Protein AF-C0XRC8-F1 (afdb_monomer)

Mean predicted aligned error: 7.99 Å

Organism: Corynebacterium lipophiloflavum (strain ATCC 700352 / DSM 44291 / CCUG 37336 / JCM 10383 / DMMZ 1944) (NCBI:txid525263)

Structure (mmCIF, N/CA/C/O backbone):
data_AF-C0XRC8-F1
#
_entry.id   AF-C0XRC8-F1
#
loop_
_atom_site.group_PDB
_atom_site.id
_atom_site.type_symbol
_atom_site.label_atom_id
_atom_site.label_alt_id
_atom_site.label_comp_id
_atom_site.label_asym_id
_atom_site.label_entity_id
_atom_site.label_seq_id
_atom_site.pdbx_PDB_ins_code
_atom_site.Cartn_x
_atom_site.Cartn_y
_atom_site.Cartn_z
_atom_site.occupancy
_atom_site.B_iso_or_equiv
_atom_site.auth_seq_id
_atom_site.auth_comp_id
_atom_site.auth_asym_id
_atom_site.auth_atom_id
_atom_site.pdbx_PDB_model_num
ATOM 1 N N . MET A 1 1 ? 11.671 -4.751 -10.809 1.00 67.88 1 MET A N 1
ATOM 2 C CA . MET A 1 1 ? 11.940 -4.815 -9.354 1.00 67.88 1 MET A CA 1
ATOM 3 C C . MET A 1 1 ? 11.799 -6.253 -8.883 1.00 67.88 1 MET A C 1
ATOM 5 O O . MET A 1 1 ? 11.018 -6.973 -9.499 1.00 67.88 1 MET A O 1
ATOM 9 N N . PRO A 1 2 ? 12.528 -6.673 -7.838 1.00 79.19 2 PRO A N 1
ATOM 10 C CA . PRO A 1 2 ? 12.339 -7.984 -7.226 1.00 79.19 2 PRO A CA 1
ATOM 11 C C . PRO A 1 2 ? 10.925 -8.133 -6.657 1.00 79.19 2 PRO A C 1
ATOM 13 O O . PRO A 1 2 ? 10.388 -7.187 -6.081 1.00 79.19 2 PRO A O 1
ATOM 16 N N . LEU A 1 3 ? 10.362 -9.336 -6.770 1.00 81.31 3 LEU A N 1
ATOM 17 C CA . LEU A 1 3 ? 8.987 -9.644 -6.369 1.00 81.31 3 LEU A CA 1
ATOM 18 C C . LEU A 1 3 ? 8.707 -9.302 -4.893 1.00 81.31 3 LEU A C 1
ATOM 20 O O . LEU A 1 3 ? 7.677 -8.721 -4.558 1.00 81.31 3 LEU A O 1
ATOM 24 N N . TRP A 1 4 ? 9.669 -9.602 -4.016 1.00 82.62 4 TRP A N 1
ATOM 25 C CA . TRP A 1 4 ? 9.573 -9.347 -2.578 1.00 82.62 4 TRP A CA 1
ATOM 26 C C . TRP A 1 4 ? 9.455 -7.854 -2.238 1.00 82.62 4 TRP A C 1
ATOM 28 O O . TRP A 1 4 ? 8.785 -7.506 -1.270 1.00 82.62 4 TRP A O 1
ATOM 38 N N . VAL A 1 5 ? 10.043 -6.962 -3.050 1.00 84.12 5 VAL A N 1
ATOM 39 C CA . VAL A 1 5 ? 9.932 -5.508 -2.841 1.00 84.12 5 VAL A CA 1
ATOM 40 C C . VAL A 1 5 ? 8.504 -5.048 -3.124 1.00 84.12 5 VAL A C 1
ATOM 42 O O . VAL A 1 5 ? 7.954 -4.257 -2.363 1.00 84.12 5 VAL A O 1
ATOM 45 N N . GLY A 1 6 ? 7.872 -5.576 -4.177 1.00 84.44 6 GLY A N 1
ATOM 46 C CA . GLY A 1 6 ? 6.471 -5.278 -4.483 1.00 84.44 6 GLY A CA 1
ATOM 47 C C . GLY A 1 6 ? 5.515 -5.759 -3.391 1.00 84.44 6 GLY A C 1
ATOM 48 O O . GLY A 1 6 ? 4.603 -5.026 -3.006 1.00 84.44 6 GLY A O 1
ATOM 49 N N . PHE A 1 7 ? 5.765 -6.940 -2.819 1.00 88.38 7 PHE A N 1
ATOM 50 C CA . PHE A 1 7 ? 5.002 -7.422 -1.664 1.00 88.38 7 PHE A CA 1
ATOM 51 C C . PHE A 1 7 ? 5.200 -6.548 -0.423 1.00 88.38 7 PHE A C 1
ATOM 53 O O . PHE A 1 7 ? 4.217 -6.208 0.231 1.00 88.38 7 PHE A O 1
ATOM 60 N N . ALA A 1 8 ? 6.432 -6.127 -0.124 1.00 90.38 8 ALA A N 1
ATOM 61 C CA . ALA A 1 8 ? 6.703 -5.234 1.001 1.00 90.38 8 ALA A CA 1
ATOM 62 C C . ALA A 1 8 ? 5.963 -3.892 0.855 1.00 90.38 8 ALA A C 1
ATOM 64 O O . ALA A 1 8 ? 5.324 -3.430 1.798 1.00 90.38 8 ALA A O 1
ATOM 65 N N . VAL A 1 9 ? 5.972 -3.301 -0.343 1.00 89.50 9 VAL A N 1
ATOM 66 C CA . VAL A 1 9 ? 5.222 -2.068 -0.630 1.00 89.50 9 VAL A CA 1
ATOM 67 C C . VAL A 1 9 ? 3.711 -2.290 -0.502 1.00 89.50 9 VAL A C 1
ATOM 69 O O . VAL A 1 9 ? 3.021 -1.454 0.076 1.00 89.50 9 VAL A O 1
ATOM 72 N N . SER A 1 10 ? 3.197 -3.430 -0.970 1.00 90.12 10 SER A N 1
ATOM 73 C CA . SER A 1 10 ? 1.772 -3.779 -0.854 1.00 90.12 10 SER A CA 1
ATOM 74 C C . SER A 1 10 ? 1.326 -3.898 0.607 1.00 90.12 10 SER A C 1
ATOM 76 O O . SER A 1 10 ? 0.258 -3.408 0.970 1.00 90.12 10 SER A O 1
ATOM 78 N N . LEU A 1 11 ? 2.165 -4.490 1.463 1.00 92.94 11 LEU A N 1
ATOM 79 C CA . LEU A 1 11 ? 1.918 -4.576 2.904 1.00 92.94 11 LEU A CA 1
ATOM 80 C C . LEU A 1 11 ? 1.916 -3.196 3.569 1.00 92.94 11 LEU A C 1
ATOM 82 O O . LEU A 1 11 ? 1.034 -2.921 4.378 1.00 92.94 11 LEU A O 1
ATOM 86 N N . LEU A 1 12 ? 2.862 -2.320 3.216 1.00 92.62 12 LEU A N 1
ATOM 87 C CA . LEU A 1 12 ? 2.933 -0.963 3.768 1.00 92.62 12 LEU A CA 1
ATOM 88 C C . LEU A 1 12 ? 1.726 -0.110 3.360 1.00 92.62 12 LEU A C 1
ATOM 90 O O . LEU A 1 12 ? 1.172 0.597 4.200 1.00 92.62 12 LEU A O 1
ATOM 94 N N . LEU A 1 13 ? 1.278 -0.220 2.107 1.00 90.25 13 LEU A N 1
ATOM 95 C CA . LEU A 1 13 ? 0.063 0.443 1.624 1.00 90.25 13 LEU A CA 1
ATOM 96 C C . LEU A 1 13 ? -1.198 -0.096 2.313 1.00 90.25 13 LEU A C 1
ATOM 98 O O . LEU A 1 13 ? -2.080 0.673 2.685 1.00 90.25 13 LEU A O 1
ATOM 102 N N . GLY A 1 14 ? -1.287 -1.410 2.534 1.00 90.88 14 GLY A N 1
ATOM 103 C CA . GLY A 1 14 ? -2.393 -1.981 3.300 1.00 90.88 14 GLY A CA 1
ATOM 104 C C . GLY A 1 14 ? -2.391 -1.516 4.756 1.00 90.88 14 GLY A C 1
ATOM 105 O O . GLY A 1 14 ? -3.415 -1.067 5.267 1.00 90.88 14 GLY A O 1
ATOM 106 N N . ALA A 1 15 ? -1.231 -1.535 5.413 1.00 93.00 15 ALA A N 1
ATOM 107 C CA . ALA A 1 15 ? -1.083 -1.028 6.773 1.00 93.00 15 ALA A CA 1
ATOM 108 C C . ALA A 1 15 ? -1.468 0.458 6.876 1.00 93.00 15 ALA A C 1
ATOM 110 O O . ALA A 1 15 ? -2.123 0.853 7.842 1.00 93.00 15 ALA A O 1
ATOM 111 N N . SER A 1 16 ? -1.122 1.274 5.874 1.00 93.06 16 SER A N 1
ATOM 112 C CA . SER A 1 16 ? -1.466 2.696 5.868 1.00 93.06 16 SER A CA 1
ATOM 113 C C . SER A 1 16 ? -2.977 2.913 5.785 1.00 93.06 16 SER A C 1
ATOM 115 O O . SER A 1 16 ? -3.516 3.697 6.565 1.00 93.06 16 SER A O 1
ATOM 117 N N . ILE A 1 17 ? -3.680 2.165 4.929 1.00 90.38 17 ILE A N 1
ATOM 118 C CA . ILE A 1 17 ? -5.144 2.237 4.808 1.00 90.38 17 ILE A CA 1
ATOM 119 C C . ILE A 1 17 ? -5.829 1.750 6.088 1.00 90.38 17 ILE A C 1
ATOM 121 O O . ILE A 1 17 ? -6.754 2.405 6.570 1.00 90.38 17 ILE A O 1
ATOM 125 N N . GLY A 1 18 ? -5.354 0.652 6.684 1.00 90.12 18 GLY A N 1
ATOM 126 C CA . GLY A 1 18 ? -5.880 0.168 7.963 1.00 90.12 18 GLY A CA 1
ATOM 127 C C . GLY A 1 18 ? -5.752 1.216 9.073 1.00 90.12 18 GLY A C 1
ATOM 128 O O . GLY A 1 18 ? -6.715 1.484 9.789 1.00 9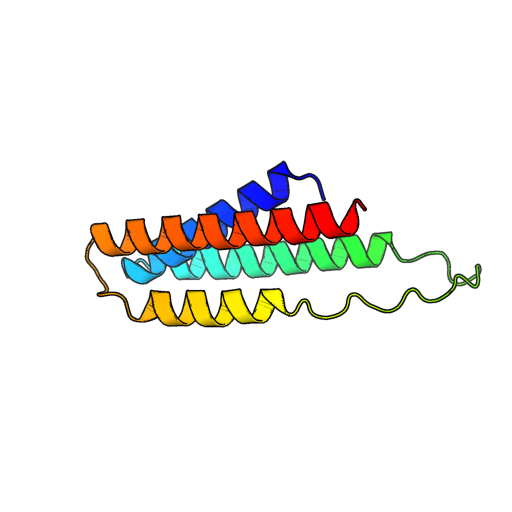0.12 18 GLY A O 1
ATOM 129 N N . LEU A 1 19 ? -4.599 1.886 9.162 1.00 91.81 19 LEU A N 1
ATOM 130 C CA . LEU A 1 19 ? -4.373 2.977 10.113 1.00 91.81 19 LEU A CA 1
ATOM 131 C C . LEU A 1 19 ? -5.255 4.205 9.843 1.00 91.81 19 LEU A C 1
ATOM 133 O O . LEU A 1 19 ? -5.690 4.846 10.796 1.00 91.81 19 LEU A O 1
ATOM 137 N N . VAL A 1 20 ? -5.548 4.520 8.577 1.00 90.19 20 VAL A N 1
ATOM 138 C CA . VAL A 1 20 ? -6.475 5.606 8.210 1.00 90.19 20 VAL A CA 1
ATOM 139 C C . VAL A 1 20 ? -7.905 5.284 8.654 1.00 90.19 20 VAL A C 1
ATOM 141 O O . VAL A 1 20 ? -8.579 6.150 9.209 1.00 90.19 20 VAL A O 1
ATOM 144 N N . VAL A 1 21 ? -8.368 4.044 8.465 1.00 90.25 21 VAL A N 1
ATOM 145 C CA . VAL A 1 21 ? -9.693 3.595 8.941 1.00 90.25 21 VAL A CA 1
ATOM 146 C C . VAL A 1 21 ? -9.757 3.557 10.473 1.00 90.25 21 VAL A C 1
ATOM 148 O O . VAL A 1 21 ? -10.805 3.832 11.057 1.00 90.25 21 VAL A O 1
ATOM 151 N N . TYR A 1 22 ? -8.627 3.299 11.133 1.00 92.31 22 TYR A N 1
ATOM 152 C CA . TYR A 1 22 ? -8.477 3.401 12.587 1.00 92.31 22 TYR A CA 1
ATOM 153 C C . TYR A 1 22 ? -8.356 4.849 13.109 1.00 92.31 22 TYR A C 1
ATOM 155 O O . TYR A 1 22 ? -8.152 5.055 14.299 1.00 92.31 22 TYR A O 1
ATOM 163 N N . GLU A 1 23 ? -8.439 5.862 12.239 1.00 89.94 23 GLU A N 1
ATOM 164 C CA . GLU A 1 23 ? -8.265 7.286 12.584 1.00 89.94 23 GLU A CA 1
ATOM 165 C C . GLU A 1 23 ? -6.893 7.634 13.187 1.00 89.94 23 GLU A C 1
ATOM 167 O O . GLU A 1 23 ? -6.707 8.667 13.830 1.00 89.94 23 GLU A O 1
ATOM 172 N N . SER A 1 24 ? -5.885 6.798 12.935 1.00 90.38 24 SER A N 1
ATOM 173 C CA . SER A 1 24 ? -4.522 7.072 13.367 1.00 90.38 24 SER A CA 1
ATOM 174 C C . SER A 1 24 ? -3.844 8.065 12.417 1.00 90.38 24 SER A C 1
ATOM 176 O O . SER A 1 24 ? -3.782 7.810 11.208 1.00 90.38 24 SER A O 1
ATOM 178 N N . PRO A 1 25 ? -3.229 9.152 12.924 1.00 90.19 25 PRO A N 1
ATOM 179 C CA . PRO A 1 25 ? -2.491 10.096 12.082 1.00 90.19 25 PRO A CA 1
ATOM 180 C C . PRO A 1 25 ? -1.311 9.427 11.358 1.00 90.19 25 PRO A C 1
ATOM 182 O O . PRO A 1 25 ? -0.932 9.833 10.258 1.00 90.19 25 PRO A O 1
ATOM 185 N N . TRP A 1 26 ? -0.776 8.346 11.930 1.00 90.19 26 TRP A N 1
ATOM 186 C CA . TRP A 1 26 ? 0.305 7.556 11.347 1.00 90.19 26 TRP A CA 1
ATOM 187 C C . TRP A 1 26 ? -0.068 6.910 10.010 1.00 90.19 26 TRP A C 1
ATOM 189 O O . TRP A 1 26 ? 0.816 6.692 9.184 1.00 90.19 26 TRP A O 1
ATOM 199 N N . GLY A 1 27 ? -1.357 6.662 9.750 1.00 88.50 27 GLY A N 1
ATOM 200 C CA . GLY A 1 27 ? -1.813 6.146 8.457 1.00 88.50 27 GLY A CA 1
ATOM 201 C C . GLY A 1 27 ? -1.554 7.124 7.311 1.00 88.50 27 GLY A C 1
ATOM 202 O O . GLY A 1 27 ? -1.086 6.726 6.241 1.00 88.50 27 GLY A O 1
ATOM 203 N N . TYR A 1 28 ? -1.761 8.421 7.549 1.00 88.19 28 TYR A N 1
ATOM 204 C CA . TYR A 1 28 ? -1.463 9.463 6.564 1.00 88.19 28 TYR A CA 1
ATOM 205 C C . TYR A 1 28 ? 0.042 9.631 6.361 1.00 88.19 28 TYR A C 1
ATOM 207 O O . TYR A 1 28 ? 0.501 9.681 5.221 1.00 88.19 28 TYR A O 1
ATOM 215 N N . VAL A 1 29 ? 0.819 9.639 7.450 1.00 91.44 29 VAL A N 1
ATOM 216 C CA . VAL A 1 29 ? 2.289 9.720 7.389 1.00 91.44 29 VAL A CA 1
ATOM 217 C C . VAL A 1 29 ? 2.859 8.561 6.568 1.00 91.44 29 VAL A C 1
ATOM 219 O O . VAL A 1 29 ? 3.665 8.780 5.663 1.00 91.44 29 VAL A O 1
ATOM 222 N N . LEU A 1 30 ? 2.395 7.336 6.826 1.00 90.44 30 LEU A N 1
ATOM 223 C CA . LEU A 1 30 ? 2.834 6.147 6.100 1.00 90.44 30 LEU A CA 1
ATOM 224 C C . LEU A 1 30 ? 2.424 6.189 4.621 1.00 90.44 30 LEU A C 1
ATOM 226 O O . LEU A 1 30 ? 3.209 5.798 3.757 1.00 90.44 30 LEU A O 1
ATOM 230 N N . SER A 1 31 ? 1.231 6.708 4.315 1.00 86.69 31 SER A N 1
ATOM 231 C CA . SER A 1 31 ? 0.753 6.865 2.935 1.00 86.69 31 SER A CA 1
ATOM 232 C C . SER A 1 31 ? 1.617 7.851 2.143 1.00 86.69 31 SER A C 1
ATOM 234 O O . SER A 1 31 ? 2.021 7.552 1.019 1.00 86.69 31 SER A O 1
ATOM 236 N N . VAL A 1 32 ? 1.967 8.994 2.742 1.00 90.56 32 VAL A N 1
ATOM 237 C CA . VAL A 1 32 ? 2.869 9.981 2.125 1.00 90.56 32 VAL A CA 1
ATOM 238 C C . VAL A 1 32 ? 4.267 9.391 1.939 1.00 90.56 32 VAL A C 1
ATOM 240 O O . VAL A 1 32 ? 4.842 9.519 0.859 1.00 90.56 32 VAL A O 1
ATOM 243 N N . ALA A 1 33 ? 4.798 8.688 2.941 1.00 90.44 33 ALA A N 1
ATOM 244 C CA . ALA A 1 33 ? 6.096 8.023 2.835 1.00 90.44 33 ALA A CA 1
ATOM 245 C C . ALA A 1 33 ? 6.121 6.985 1.697 1.00 90.44 33 ALA A C 1
ATOM 247 O O . ALA A 1 33 ? 7.072 6.953 0.914 1.00 90.44 33 ALA A O 1
ATOM 248 N N . CYS A 1 34 ? 5.057 6.187 1.546 1.00 88.94 34 CYS A N 1
ATOM 249 C CA . CYS A 1 34 ? 4.922 5.242 0.436 1.00 88.94 34 CYS A CA 1
ATOM 250 C C . CYS A 1 34 ? 4.850 5.952 -0.921 1.00 88.94 34 CYS A C 1
ATOM 252 O O . CYS A 1 34 ? 5.485 5.502 -1.874 1.00 88.94 34 CYS A O 1
ATOM 254 N N . ALA A 1 35 ? 4.130 7.073 -1.020 1.00 87.06 35 ALA A N 1
ATOM 255 C CA . ALA A 1 35 ? 4.064 7.859 -2.251 1.00 87.06 35 ALA A CA 1
ATOM 256 C C . ALA A 1 35 ? 5.449 8.387 -2.662 1.00 87.06 35 ALA A C 1
ATOM 258 O O . ALA A 1 35 ? 5.854 8.228 -3.814 1.00 87.06 35 ALA A O 1
ATOM 259 N N . VAL A 1 36 ? 6.214 8.940 -1.715 1.00 90.56 36 VAL A N 1
ATOM 260 C CA . VAL A 1 36 ? 7.591 9.405 -1.957 1.00 90.56 36 VAL A CA 1
ATOM 261 C C . VAL A 1 36 ? 8.497 8.249 -2.386 1.00 90.56 36 VAL A C 1
ATOM 263 O O . VAL A 1 36 ? 9.252 8.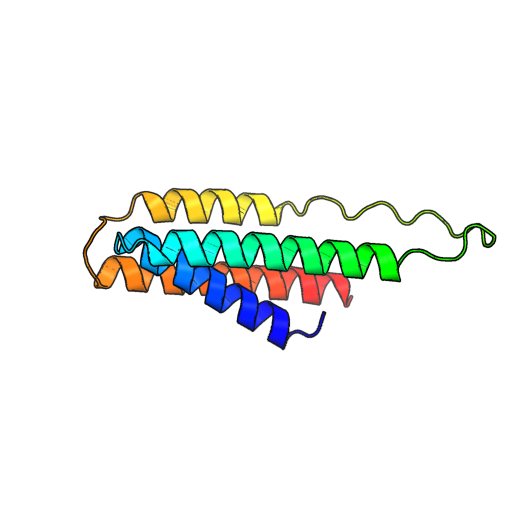388 -3.348 1.00 90.56 36 VAL A O 1
ATOM 266 N N . LEU A 1 37 ? 8.391 7.091 -1.725 1.00 87.81 37 LEU A N 1
ATOM 267 C CA . LEU A 1 37 ? 9.153 5.892 -2.076 1.00 87.81 37 LEU A CA 1
ATOM 268 C C . LEU A 1 37 ? 8.854 5.436 -3.514 1.00 87.81 37 LEU A C 1
ATOM 270 O O . LEU A 1 37 ? 9.781 5.173 -4.279 1.00 87.81 37 LEU A O 1
ATOM 274 N N . LEU A 1 38 ? 7.577 5.376 -3.901 1.00 84.81 38 LEU A N 1
ATOM 275 C CA . LEU A 1 38 ? 7.154 4.996 -5.252 1.00 84.81 38 LEU A CA 1
ATOM 276 C C . LEU A 1 38 ? 7.667 5.979 -6.312 1.00 84.81 38 LEU A C 1
ATOM 278 O O . LEU A 1 38 ? 8.153 5.549 -7.360 1.00 84.81 38 LEU A O 1
ATOM 282 N N . ILE A 1 39 ? 7.623 7.286 -6.035 1.00 86.50 39 ILE A N 1
ATOM 283 C CA . ILE A 1 39 ? 8.187 8.313 -6.922 1.00 86.50 39 ILE A CA 1
ATOM 284 C C . ILE A 1 39 ? 9.697 8.112 -7.073 1.00 86.50 39 ILE A C 1
ATOM 286 O O . ILE A 1 39 ? 10.197 8.090 -8.197 1.00 86.50 39 ILE A O 1
ATOM 290 N N . ALA A 1 40 ? 10.420 7.906 -5.970 1.00 85.62 40 ALA A N 1
ATOM 291 C CA . ALA A 1 40 ? 11.863 7.687 -5.991 1.00 85.62 40 ALA A CA 1
ATOM 292 C C . ALA A 1 40 ? 12.241 6.430 -6.791 1.00 85.62 40 ALA A C 1
ATOM 294 O O . ALA A 1 40 ? 13.140 6.478 -7.630 1.00 85.62 40 ALA A O 1
ATOM 295 N N . ILE A 1 41 ? 11.517 5.324 -6.594 1.00 82.56 41 ILE A N 1
ATOM 296 C CA . ILE A 1 41 ? 11.682 4.086 -7.369 1.00 82.56 41 ILE A CA 1
ATOM 297 C C . ILE A 1 41 ? 11.487 4.358 -8.863 1.00 82.56 41 ILE A C 1
ATOM 299 O O . ILE A 1 41 ? 12.311 3.949 -9.680 1.00 82.56 41 ILE A O 1
ATOM 303 N N . THR A 1 42 ? 10.412 5.060 -9.217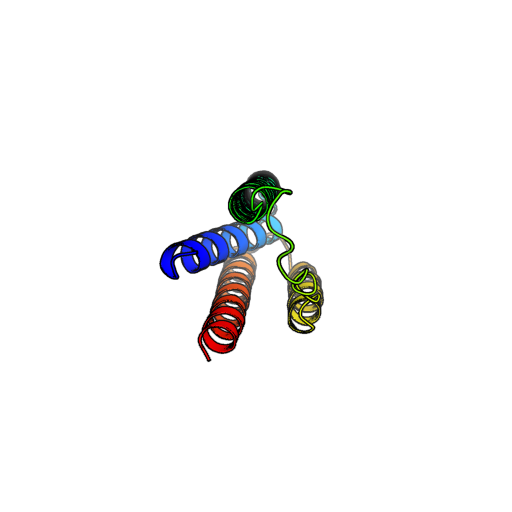 1.00 78.50 42 THR A N 1
ATOM 304 C CA . THR A 1 42 ? 10.071 5.352 -10.616 1.00 78.50 42 THR A CA 1
ATOM 305 C C . THR A 1 42 ? 11.113 6.269 -11.260 1.00 78.50 42 THR A C 1
ATOM 307 O 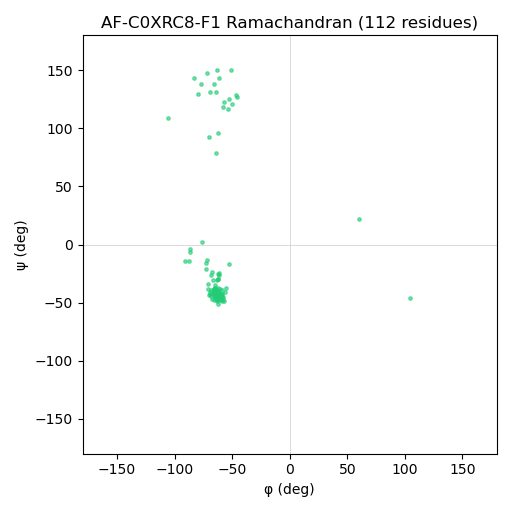O . THR A 1 42 ? 11.500 6.058 -12.407 1.00 78.50 42 THR A O 1
ATOM 310 N N . TYR A 1 43 ? 11.621 7.249 -10.509 1.00 80.06 43 TYR A N 1
ATOM 311 C CA . TYR A 1 43 ? 12.683 8.153 -10.944 1.00 80.06 43 TYR A CA 1
ATOM 312 C C . TYR A 1 43 ? 14.024 7.433 -11.160 1.00 80.06 43 TYR A C 1
ATOM 314 O O . TYR A 1 43 ? 14.740 7.705 -12.122 1.00 80.06 43 TYR A O 1
ATOM 322 N N . ILE A 1 44 ? 14.375 6.483 -10.292 1.00 78.44 44 ILE A N 1
ATOM 323 C CA . ILE A 1 44 ? 15.594 5.681 -10.456 1.00 78.44 44 ILE A CA 1
ATOM 324 C C . ILE A 1 44 ? 15.460 4.740 -11.661 1.00 78.44 44 ILE A C 1
ATOM 326 O O . ILE A 1 44 ? 16.393 4.629 -12.457 1.00 78.44 44 ILE A O 1
ATOM 330 N N . ASP A 1 45 ? 14.306 4.089 -11.835 1.00 71.19 45 ASP A N 1
ATOM 331 C CA . ASP A 1 45 ? 14.045 3.212 -12.984 1.00 71.19 45 ASP A CA 1
ATOM 332 C C . ASP A 1 45 ? 14.074 3.992 -14.310 1.00 71.19 45 ASP A C 1
ATOM 334 O O . ASP A 1 45 ? 14.655 3.517 -15.284 1.00 71.19 45 ASP A O 1
ATOM 338 N N . SER A 1 46 ? 13.537 5.218 -14.355 1.00 68.38 46 SER A N 1
ATOM 339 C CA . SER A 1 46 ? 13.602 6.057 -15.560 1.00 68.38 46 SER A CA 1
ATOM 340 C C . SER A 1 46 ? 15.035 6.475 -15.897 1.00 68.38 46 SER A C 1
ATOM 342 O O . SER A 1 46 ? 15.442 6.381 -17.055 1.00 68.38 46 SER A O 1
ATOM 344 N N . ARG A 1 47 ? 15.837 6.850 -14.893 1.00 66.19 47 ARG A N 1
ATOM 345 C CA . ARG A 1 47 ? 17.244 7.226 -15.086 1.00 66.19 47 ARG A CA 1
ATOM 346 C C . ARG A 1 47 ? 18.101 6.049 -15.551 1.00 66.19 47 ARG A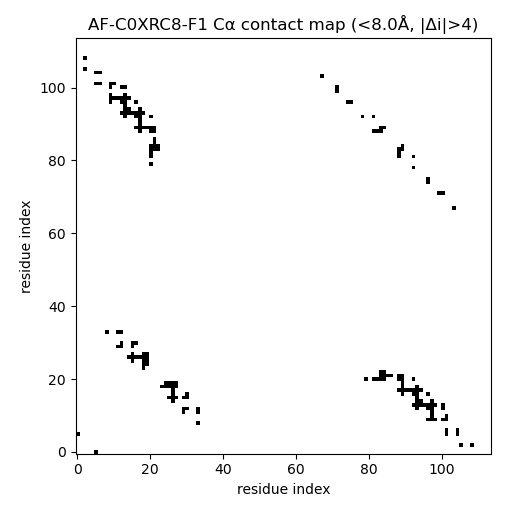 C 1
ATOM 348 O O . ARG A 1 47 ? 18.954 6.226 -16.413 1.00 66.19 47 ARG A O 1
ATOM 355 N N . ASN A 1 48 ? 17.842 4.849 -15.034 1.00 64.75 48 ASN A N 1
ATOM 356 C CA . ASN A 1 48 ? 18.553 3.632 -15.434 1.00 64.75 48 ASN A CA 1
ATOM 357 C C . ASN A 1 48 ? 18.161 3.141 -16.840 1.00 64.75 48 ASN A C 1
ATOM 359 O O . ASN A 1 48 ? 18.928 2.415 -17.468 1.00 64.75 48 ASN A O 1
ATOM 363 N N . ARG A 1 49 ? 16.988 3.542 -17.349 1.00 59.62 49 ARG A N 1
ATOM 364 C CA . ARG A 1 49 ? 16.557 3.299 -18.737 1.00 59.62 49 ARG A CA 1
ATOM 365 C C . ARG A 1 49 ? 17.041 4.363 -19.724 1.00 59.62 49 ARG A C 1
ATOM 367 O O . ARG A 1 49 ? 16.850 4.190 -20.925 1.00 59.62 49 ARG A O 1
ATOM 374 N N . GLY A 1 50 ? 17.661 5.441 -19.244 1.00 56.91 50 GLY A N 1
ATOM 375 C CA . GLY A 1 50 ? 18.291 6.456 -20.080 1.00 56.91 50 GLY A CA 1
ATOM 376 C C . GLY A 1 50 ? 19.547 5.903 -20.747 1.00 56.91 50 GLY A C 1
ATOM 377 O O . GLY A 1 50 ? 20.635 5.934 -20.175 1.00 56.91 50 GLY A O 1
ATOM 378 N N . VAL A 1 51 ? 19.404 5.377 -21.959 1.00 52.91 51 VAL A N 1
ATOM 379 C CA . VAL A 1 51 ? 20.541 5.031 -22.820 1.00 52.91 51 VAL A CA 1
ATOM 380 C C . VAL A 1 51 ? 21.185 6.319 -23.336 1.00 52.91 51 VAL A C 1
ATOM 382 O O . VAL A 1 51 ? 20.503 7.324 -23.524 1.00 52.91 51 VAL A O 1
ATOM 385 N N . ARG A 1 52 ? 22.514 6.308 -23.536 1.00 52.38 52 ARG A N 1
ATOM 386 C CA . ARG A 1 52 ? 23.250 7.419 -24.167 1.00 52.38 52 ARG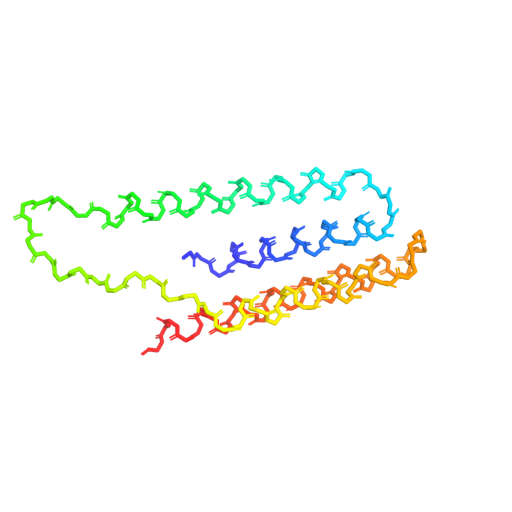 A CA 1
ATOM 387 C C . ARG A 1 52 ? 22.504 7.879 -25.423 1.00 52.38 52 ARG A C 1
ATOM 389 O O . ARG A 1 52 ? 22.284 7.064 -26.315 1.00 52.38 52 ARG A O 1
ATOM 396 N N . GLU A 1 53 ? 22.219 9.178 -25.521 1.00 56.62 53 GLU A N 1
ATOM 397 C CA . GLU A 1 53 ? 21.521 9.808 -26.660 1.00 56.62 53 GLU A CA 1
ATOM 398 C C . GLU A 1 53 ? 22.144 9.488 -28.037 1.00 56.62 53 GLU A C 1
ATOM 400 O O . GLU A 1 53 ? 21.498 9.649 -29.068 1.00 56.62 53 GLU A O 1
ATOM 405 N N . SER A 1 54 ? 23.390 8.997 -28.077 1.00 54.06 54 SER A N 1
ATOM 406 C CA . SER A 1 54 ? 24.106 8.622 -29.301 1.00 54.06 54 SER A CA 1
ATOM 407 C C . SER A 1 54 ? 23.622 7.329 -29.972 1.00 54.06 54 SER A C 1
ATOM 409 O O . SER A 1 54 ? 23.989 7.078 -31.118 1.00 54.06 54 SER A O 1
ATOM 411 N N . LEU A 1 55 ? 22.851 6.480 -29.289 1.00 56.34 55 LEU A N 1
ATOM 412 C CA . LEU A 1 55 ? 22.269 5.270 -29.875 1.00 56.34 55 LEU A CA 1
ATOM 413 C C . LEU A 1 55 ? 20.778 5.518 -30.099 1.00 56.34 55 LEU A C 1
ATOM 415 O O . LEU A 1 55 ? 20.014 5.585 -29.141 1.00 56.34 55 LEU A O 1
ATOM 419 N N . LYS A 1 56 ? 20.365 5.649 -31.368 1.00 55.38 56 LYS A N 1
ATOM 420 C CA . LYS A 1 56 ? 18.951 5.692 -31.775 1.00 55.38 56 LYS A CA 1
ATOM 421 C C . LYS A 1 56 ? 18.289 4.350 -31.450 1.00 55.38 56 LYS A C 1
ATOM 423 O O . LYS A 1 56 ? 18.153 3.490 -32.314 1.00 55.38 56 LYS A O 1
ATOM 428 N N . GLN A 1 57 ? 17.936 4.144 -30.190 1.00 56.97 57 GLN A N 1
ATOM 429 C CA . GLN A 1 57 ? 17.048 3.071 -29.781 1.00 56.97 57 GLN A CA 1
ATOM 430 C C . GLN A 1 57 ? 15.620 3.474 -30.127 1.00 56.97 57 GLN A C 1
ATOM 432 O O . GLN A 1 57 ? 15.232 4.626 -29.927 1.00 56.97 57 GLN A O 1
ATOM 437 N N . GLU A 1 58 ? 14.840 2.524 -30.641 1.00 61.09 58 GLU A N 1
ATOM 438 C CA . GLU A 1 58 ? 13.396 2.694 -30.753 1.00 61.09 58 GLU A CA 1
ATOM 439 C C . GLU A 1 58 ? 12.864 3.148 -29.395 1.00 61.09 58 GLU A C 1
ATOM 441 O O . GLU A 1 58 ? 13.071 2.481 -28.376 1.00 61.09 58 GLU A O 1
ATOM 446 N N . VAL A 1 59 ? 12.228 4.320 -29.376 1.00 59.34 59 VAL A N 1
ATOM 447 C CA . VAL A 1 59 ? 11.569 4.844 -28.186 1.00 59.34 59 VAL A CA 1
ATOM 448 C C . VAL A 1 59 ? 10.464 3.854 -27.852 1.00 59.34 59 VAL A C 1
ATOM 450 O O . VAL A 1 59 ? 9.386 3.891 -28.445 1.00 59.34 59 VAL A O 1
ATOM 453 N N . LYS A 1 60 ? 10.747 2.914 -26.941 1.00 57.78 60 LYS A N 1
ATOM 454 C CA . LYS A 1 60 ? 9.727 2.009 -26.419 1.00 57.78 60 LYS A CA 1
ATOM 455 C C . LYS A 1 60 ? 8.586 2.881 -25.924 1.00 57.78 60 LYS A C 1
ATOM 457 O O . LYS A 1 60 ? 8.816 3.790 -25.125 1.00 57.78 60 LYS A O 1
ATOM 462 N N . ALA A 1 61 ? 7.383 2.610 -26.431 1.00 58.25 61 ALA A N 1
ATOM 463 C CA . ALA A 1 61 ? 6.181 3.305 -26.005 1.00 58.25 61 ALA A CA 1
ATOM 464 C C . ALA A 1 61 ? 6.170 3.361 -24.473 1.00 58.25 61 ALA A C 1
ATOM 466 O O . ALA A 1 61 ? 6.411 2.345 -23.810 1.00 58.25 61 ALA A O 1
ATOM 467 N N . GLY A 1 62 ? 5.970 4.564 -23.926 1.00 57.75 62 GLY A N 1
ATOM 468 C CA . GLY A 1 62 ? 5.921 4.766 -22.483 1.00 57.75 62 GLY A CA 1
ATOM 469 C C . GLY A 1 62 ? 4.944 3.777 -21.841 1.00 57.75 62 GLY A C 1
ATOM 470 O O . GLY A 1 62 ? 3.992 3.349 -22.503 1.00 57.75 62 GLY A O 1
ATOM 471 N N . PRO A 1 63 ? 5.176 3.369 -20.582 1.00 59.06 63 PRO A N 1
ATOM 472 C CA . PRO A 1 63 ? 4.299 2.416 -19.917 1.00 59.06 63 PRO A CA 1
ATOM 473 C C . PRO A 1 63 ? 2.855 2.923 -19.986 1.00 59.06 63 PRO A C 1
ATOM 475 O O . PRO A 1 63 ? 2.543 4.000 -19.480 1.00 59.06 63 PRO A O 1
ATOM 478 N N . GLN A 1 64 ? 1.987 2.167 -20.663 1.00 62.88 64 GLN A N 1
ATOM 479 C CA . GLN A 1 64 ? 0.568 2.495 -20.738 1.00 62.88 64 GLN A CA 1
ATOM 480 C C . GLN A 1 64 ? -0.037 2.365 -19.340 1.00 62.88 64 GLN A C 1
ATOM 482 O O . GLN A 1 64 ? 0.277 1.424 -18.608 1.00 62.88 64 GLN A O 1
ATOM 487 N N . VAL A 1 65 ? -0.901 3.311 -18.969 1.00 61.16 65 VAL A N 1
ATOM 488 C CA . VAL A 1 65 ? -1.617 3.270 -17.689 1.00 61.16 65 VAL A CA 1
ATOM 489 C C . VAL A 1 65 ? -2.413 1.969 -17.632 1.00 61.16 65 VAL A C 1
ATOM 491 O O . VAL A 1 65 ? -3.276 1.730 -18.482 1.00 61.16 65 VAL A O 1
ATOM 494 N N . SER A 1 66 ? -2.108 1.105 -16.662 1.00 67.06 66 SER A N 1
ATOM 495 C CA . SER A 1 66 ? -2.787 -0.182 -16.574 1.00 67.06 66 SER A CA 1
ATOM 496 C C . SER A 1 66 ? -4.243 0.037 -16.172 1.00 67.06 66 SER A C 1
ATOM 498 O O . SER A 1 66 ? -4.564 0.769 -15.236 1.00 67.06 66 SER A O 1
ATOM 500 N N . ARG A 1 67 ? -5.162 -0.600 -16.903 1.00 70.31 67 ARG A N 1
ATOM 501 C CA . ARG A 1 67 ? -6.603 -0.520 -16.609 1.00 70.31 67 ARG A CA 1
ATOM 502 C C . ARG A 1 67 ? -6.927 -1.080 -15.217 1.00 70.31 67 ARG A C 1
ATOM 504 O O . ARG A 1 67 ? -7.894 -0.658 -14.597 1.00 70.31 67 ARG A O 1
ATOM 511 N N . SER A 1 68 ? -6.085 -1.970 -14.694 1.00 68.50 68 SER A N 1
ATOM 512 C CA . SER A 1 68 ? -6.128 -2.461 -13.313 1.00 68.50 68 SER A CA 1
ATOM 513 C C . SER A 1 68 ? -5.913 -1.375 -12.265 1.00 68.50 68 SER A C 1
ATOM 515 O O . SER A 1 68 ? -6.474 -1.484 -11.177 1.00 68.50 68 SER A O 1
ATOM 517 N N . ALA A 1 69 ? -5.151 -0.320 -12.565 1.00 68.38 69 ALA A N 1
ATOM 518 C CA . ALA A 1 69 ? -4.943 0.778 -11.624 1.00 68.38 69 ALA A CA 1
ATOM 519 C C . ALA A 1 69 ? -6.260 1.500 -11.279 1.00 68.38 69 ALA A C 1
ATOM 521 O O . ALA A 1 69 ? -6.434 1.954 -10.148 1.00 68.38 69 ALA A O 1
ATOM 522 N N . PHE A 1 70 ? -7.227 1.531 -12.206 1.00 73.94 70 PHE A N 1
ATOM 523 C CA . PHE A 1 70 ? -8.565 2.062 -11.928 1.00 73.94 70 PHE A CA 1
ATOM 524 C C . PHE A 1 70 ? -9.313 1.232 -10.881 1.00 73.94 70 PHE A C 1
ATOM 526 O O . PHE A 1 70 ? -9.958 1.804 -10.006 1.00 73.94 70 PHE A O 1
ATOM 533 N N . LEU A 1 71 ? -9.201 -0.100 -10.918 1.00 76.94 71 LEU A N 1
ATOM 534 C CA . LEU A 1 71 ? -9.875 -0.976 -9.952 1.00 76.94 71 LEU A CA 1
ATOM 535 C C . LEU A 1 71 ? -9.383 -0.728 -8.520 1.00 76.94 71 LEU A C 1
ATOM 537 O O . LEU A 1 71 ? -10.192 -0.713 -7.595 1.00 76.94 71 LEU A O 1
ATOM 541 N N . ILE A 1 72 ? -8.085 -0.461 -8.340 1.00 77.19 72 ILE A N 1
ATOM 542 C CA . ILE A 1 72 ? -7.520 -0.094 -7.032 1.00 77.19 72 ILE A CA 1
ATOM 543 C C . ILE A 1 72 ? -8.130 1.205 -6.527 1.00 77.19 72 ILE A C 1
ATOM 545 O O . ILE A 1 72 ? -8.521 1.278 -5.367 1.00 77.19 72 ILE A O 1
ATOM 549 N N . ALA A 1 73 ? -8.223 2.226 -7.383 1.00 75.38 73 ALA A N 1
ATOM 550 C CA . ALA A 1 73 ? -8.761 3.521 -6.983 1.00 75.38 73 ALA A CA 1
ATOM 551 C C . ALA A 1 73 ? -10.202 3.393 -6.458 1.00 75.38 73 ALA A C 1
ATOM 553 O O . ALA A 1 73 ? -10.527 3.947 -5.408 1.00 75.38 73 ALA A O 1
ATOM 554 N N . PHE A 1 74 ? -11.038 2.594 -7.130 1.00 81.69 74 PHE A N 1
ATOM 555 C CA . PHE A 1 74 ? -12.399 2.310 -6.668 1.00 81.69 74 PHE A CA 1
ATOM 556 C C . PHE A 1 74 ? -12.434 1.462 -5.392 1.00 81.69 74 PHE A C 1
ATOM 558 O O . PHE A 1 74 ? -13.245 1.738 -4.511 1.00 81.69 74 PHE A O 1
ATOM 565 N N . LEU A 1 75 ? -11.549 0.470 -5.257 1.00 82.62 75 LEU A N 1
ATOM 566 C CA . LEU A 1 75 ? -11.460 -0.350 -4.047 1.00 82.62 75 LEU A CA 1
ATOM 567 C C . LEU A 1 75 ? -11.072 0.494 -2.827 1.00 82.62 75 LEU A C 1
ATOM 569 O O . LEU A 1 75 ? -11.722 0.410 -1.790 1.00 82.62 75 LEU A O 1
ATOM 573 N N . VAL A 1 76 ? -10.039 1.328 -2.950 1.00 79.12 76 VAL A N 1
ATOM 574 C CA . VAL A 1 76 ? -9.581 2.207 -1.866 1.00 79.12 76 VAL A CA 1
ATOM 575 C C . VAL A 1 76 ? -10.681 3.200 -1.486 1.00 79.12 76 VAL A C 1
ATOM 577 O O . VAL A 1 76 ? -10.929 3.408 -0.299 1.00 79.12 76 VAL A O 1
ATOM 580 N N . LEU A 1 77 ? -11.405 3.747 -2.469 1.00 81.19 77 LEU A N 1
ATOM 581 C CA . LEU A 1 77 ? -12.560 4.605 -2.212 1.00 81.19 77 LEU A CA 1
ATOM 582 C C . LEU A 1 77 ? -13.654 3.858 -1.433 1.00 81.19 77 LEU A C 1
ATOM 584 O O . LEU A 1 77 ? -14.126 4.359 -0.416 1.00 81.19 77 LEU A O 1
ATOM 588 N N . ALA A 1 78 ? -14.010 2.640 -1.844 1.00 80.38 78 ALA A N 1
ATOM 589 C CA . ALA A 1 78 ? -14.996 1.823 -1.137 1.00 80.38 78 ALA A CA 1
ATOM 590 C C . ALA A 1 78 ? -14.560 1.500 0.305 1.00 80.38 78 ALA A C 1
ATOM 592 O O . ALA A 1 78 ? -15.372 1.544 1.227 1.00 80.38 78 ALA A O 1
ATOM 593 N N . LEU A 1 79 ? -13.270 1.242 0.528 1.00 80.00 79 LEU A N 1
ATOM 594 C CA . LEU A 1 79 ? -12.726 0.964 1.859 1.00 80.00 79 LEU A CA 1
ATOM 595 C C . LEU A 1 79 ? -12.760 2.184 2.789 1.00 80.00 79 LEU A C 1
ATOM 597 O O . LEU A 1 79 ? -12.879 2.014 4.000 1.00 80.00 79 LEU A O 1
ATOM 601 N N . THR A 1 80 ? -12.732 3.409 2.256 1.00 73.75 80 THR A N 1
ATOM 602 C CA . THR A 1 80 ? -12.891 4.620 3.085 1.00 73.75 80 THR A CA 1
ATOM 603 C C . THR A 1 80 ? -14.312 4.842 3.606 1.00 73.75 80 THR A C 1
ATOM 605 O O . THR A 1 80 ? -14.495 5.650 4.516 1.00 73.75 80 THR A O 1
ATOM 608 N N . TRP A 1 81 ? -15.303 4.124 3.068 1.00 81.06 81 TRP A N 1
ATOM 609 C CA . TRP A 1 81 ? -16.695 4.171 3.531 1.00 81.06 81 TRP A CA 1
ATOM 610 C C . TRP A 1 81 ? -16.969 3.196 4.681 1.00 81.06 81 TRP A C 1
ATOM 612 O O . TRP A 1 81 ? -18.073 3.181 5.226 1.00 81.06 81 TRP A O 1
ATOM 622 N N . LEU A 1 82 ? -15.980 2.381 5.062 1.00 84.69 82 LEU A N 1
ATOM 623 C CA . LEU A 1 82 ? -16.095 1.516 6.228 1.00 84.69 82 LEU A CA 1
ATOM 624 C C . LEU A 1 82 ? -16.250 2.344 7.514 1.00 84.69 82 LEU A C 1
ATOM 626 O O . LEU A 1 82 ? -15.710 3.451 7.603 1.00 84.69 82 LEU A O 1
ATOM 630 N N . PRO A 1 83 ? -16.952 1.811 8.533 1.00 84.69 83 PRO A N 1
ATOM 631 C CA . PRO A 1 83 ? -17.068 2.478 9.822 1.00 84.69 83 PRO A CA 1
ATOM 632 C C . PRO A 1 83 ? -15.681 2.748 10.411 1.00 84.69 83 PRO A C 1
ATOM 634 O O . PRO A 1 83 ? -14.888 1.823 10.600 1.00 84.69 83 PRO A O 1
ATOM 637 N N . LYS A 1 84 ? -15.397 4.022 10.691 1.00 84.44 84 LYS A N 1
ATOM 638 C CA . LYS A 1 84 ? -14.109 4.476 11.225 1.00 84.44 84 LYS A CA 1
ATOM 639 C C . LYS A 1 84 ? -14.049 4.317 12.736 1.00 84.44 84 LYS A C 1
ATOM 641 O O . LYS A 1 84 ? -15.060 4.513 13.408 1.00 84.44 84 LYS A O 1
ATOM 646 N N . GLY A 1 85 ? -12.873 3.958 13.250 1.00 77.44 85 GLY A N 1
ATOM 647 C CA . GLY A 1 85 ? -12.604 3.788 14.683 1.00 77.44 85 GLY A CA 1
ATOM 648 C C . GLY A 1 85 ? -12.520 2.329 15.163 1.00 77.44 85 GLY A C 1
ATOM 649 O O . GLY A 1 85 ? -11.568 1.995 15.869 1.00 77.44 85 GLY A O 1
ATOM 650 N N . PRO A 1 86 ? -13.435 1.409 14.791 1.00 90.44 86 PRO A N 1
ATOM 651 C CA . PRO A 1 86 ? -13.335 0.016 15.212 1.00 90.44 86 PRO A CA 1
ATOM 652 C C . PRO A 1 86 ? -12.094 -0.691 14.658 1.00 90.44 86 PRO A C 1
ATOM 654 O O . PRO A 1 86 ? -11.853 -0.715 13.448 1.00 90.44 86 PRO A O 1
ATOM 657 N N . LEU A 1 87 ? -11.371 -1.379 15.548 1.00 90.81 87 LEU A N 1
ATOM 658 C CA . LEU A 1 87 ? -10.193 -2.181 15.203 1.00 90.81 87 LEU A CA 1
ATOM 659 C C . LEU A 1 87 ? -10.501 -3.238 14.129 1.00 90.81 87 LEU A C 1
ATOM 661 O O . LEU A 1 87 ? -9.692 -3.473 13.236 1.00 90.81 87 LEU A O 1
ATOM 665 N N . THR A 1 88 ? -11.688 -3.845 14.176 1.00 92.31 88 THR A N 1
ATOM 666 C CA . THR A 1 88 ? -12.110 -4.870 13.212 1.00 92.31 88 THR A CA 1
ATOM 667 C C . THR A 1 88 ? -12.130 -4.333 11.7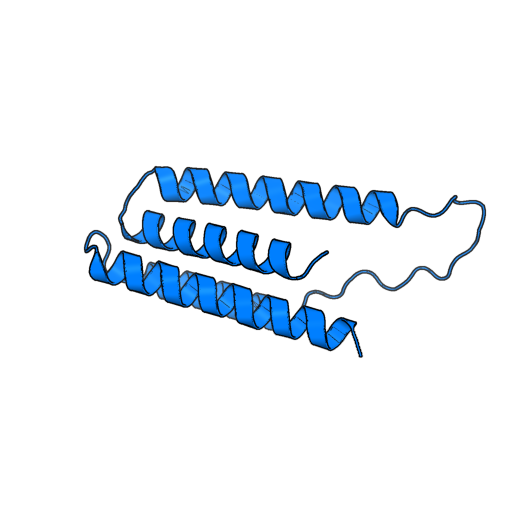82 1.00 92.31 88 THR A C 1
ATOM 669 O O . THR A 1 88 ? -11.573 -4.959 10.883 1.00 92.31 88 THR A O 1
ATOM 672 N N . TRP A 1 89 ? -12.720 -3.154 11.562 1.00 90.06 89 TRP A N 1
ATOM 673 C CA . TRP A 1 89 ? -12.801 -2.554 10.228 1.00 90.06 89 TRP A CA 1
ATOM 674 C C . TRP A 1 89 ? -11.446 -2.055 9.740 1.00 90.06 89 TRP A C 1
ATOM 676 O O . TRP A 1 89 ? -11.148 -2.193 8.556 1.00 90.06 89 TRP A O 1
ATOM 686 N N . ALA A 1 90 ? -10.596 -1.572 10.647 1.00 89.12 90 ALA A N 1
ATOM 687 C CA . ALA A 1 90 ? -9.215 -1.227 10.334 1.00 89.12 90 ALA A CA 1
ATOM 688 C C . ALA A 1 90 ? -8.409 -2.439 9.836 1.00 89.12 90 ALA A C 1
ATOM 690 O O . ALA A 1 90 ? -7.723 -2.352 8.816 1.00 89.12 90 ALA A O 1
ATOM 691 N N . ILE A 1 91 ? -8.530 -3.588 10.511 1.00 92.38 91 ILE A N 1
ATOM 692 C CA . ILE A 1 91 ? -7.866 -4.832 10.098 1.00 92.38 91 ILE A CA 1
ATOM 693 C C . ILE A 1 91 ? -8.392 -5.288 8.736 1.00 92.38 91 ILE A C 1
ATOM 695 O O . ILE A 1 91 ? -7.597 -5.570 7.841 1.00 92.38 91 ILE A O 1
ATOM 699 N N . VAL A 1 92 ? -9.716 -5.323 8.553 1.00 92.62 92 VAL A N 1
ATOM 700 C CA . VAL A 1 92 ? -10.331 -5.722 7.277 1.00 92.62 92 VAL A CA 1
ATOM 701 C C . VAL A 1 92 ? -9.858 -4.811 6.146 1.00 92.62 92 VAL A C 1
ATOM 703 O O . VAL A 1 92 ? -9.390 -5.307 5.123 1.00 92.62 92 VAL A O 1
ATOM 706 N N . ALA A 1 93 ? -9.904 -3.493 6.341 1.00 91.50 93 ALA A N 1
ATOM 707 C CA . ALA A 1 93 ? -9.461 -2.534 5.339 1.00 91.50 93 ALA A CA 1
ATOM 708 C C . ALA A 1 93 ? -7.986 -2.720 4.977 1.00 91.50 93 ALA A C 1
ATOM 710 O O . ALA A 1 93 ? -7.639 -2.714 3.794 1.00 91.50 93 ALA A O 1
ATOM 711 N N . GLY A 1 94 ? -7.125 -2.934 5.975 1.00 91.88 94 GLY A N 1
ATOM 712 C CA . GLY A 1 94 ? -5.700 -3.125 5.742 1.00 91.88 94 GLY A CA 1
ATOM 713 C C . GLY A 1 94 ? -5.374 -4.429 5.018 1.00 91.88 94 GLY A C 1
ATOM 714 O O . GLY A 1 94 ? -4.614 -4.417 4.048 1.00 91.88 94 GLY A O 1
ATOM 715 N N . VAL A 1 95 ? -5.990 -5.541 5.427 1.00 93.94 95 VAL A N 1
ATOM 716 C CA . VAL A 1 95 ? -5.781 -6.860 4.809 1.00 93.94 95 VAL A CA 1
ATOM 717 C C . VAL A 1 95 ? -6.307 -6.886 3.375 1.00 93.94 95 VAL A C 1
ATOM 719 O O . VAL A 1 95 ? -5.587 -7.315 2.473 1.00 93.94 95 VAL A O 1
ATOM 722 N N . VAL A 1 96 ? -7.528 -6.393 3.143 1.00 92.56 96 VAL A N 1
ATOM 723 C CA . VAL A 1 96 ? -8.134 -6.360 1.802 1.00 92.56 96 VAL A CA 1
ATOM 724 C C . VAL A 1 96 ? -7.315 -5.476 0.863 1.00 92.56 96 VAL A C 1
ATOM 726 O O . VAL A 1 96 ? -7.044 -5.873 -0.270 1.00 92.56 96 VAL A O 1
ATOM 729 N N . SER A 1 97 ? -6.853 -4.320 1.343 1.00 91.19 97 SER A N 1
ATOM 730 C CA . SER A 1 97 ? -5.980 -3.440 0.564 1.00 91.19 97 SER A CA 1
ATOM 731 C C . SER A 1 97 ? -4.656 -4.113 0.214 1.00 91.19 97 SER A C 1
ATOM 733 O O . SER A 1 97 ? -4.281 -4.143 -0.957 1.00 91.19 97 SER A O 1
ATOM 735 N N . ALA A 1 98 ? -3.959 -4.686 1.203 1.00 92.50 98 ALA A N 1
ATOM 736 C CA . ALA A 1 98 ? -2.681 -5.360 0.982 1.00 92.50 98 ALA A CA 1
ATOM 737 C C . ALA A 1 98 ? -2.816 -6.498 -0.036 1.00 92.50 98 ALA A C 1
ATOM 739 O O . ALA A 1 98 ? -2.002 -6.603 -0.953 1.00 92.50 98 ALA A O 1
ATOM 740 N N . ALA A 1 99 ? -3.864 -7.318 0.096 1.00 91.12 99 ALA A N 1
ATOM 741 C CA . ALA A 1 99 ? -4.147 -8.409 -0.825 1.00 91.12 99 ALA A CA 1
ATOM 742 C C . ALA A 1 99 ? -4.414 -7.896 -2.247 1.00 91.12 99 ALA A C 1
ATOM 744 O O . ALA A 1 99 ? -3.850 -8.426 -3.201 1.00 91.12 99 ALA A O 1
ATOM 745 N N . ALA A 1 100 ? -5.214 -6.839 -2.402 1.00 90.25 100 ALA A N 1
ATOM 746 C CA . ALA A 1 100 ? -5.506 -6.262 -3.709 1.00 90.25 100 ALA A CA 1
ATOM 747 C C . ALA A 1 100 ? -4.254 -5.700 -4.397 1.00 90.25 100 ALA A C 1
ATOM 749 O O . ALA A 1 100 ? -4.006 -6.011 -5.563 1.00 90.25 100 ALA A O 1
ATOM 750 N N . PHE A 1 101 ? -3.428 -4.933 -3.677 1.00 88.38 101 PHE A N 1
ATOM 751 C CA . PHE A 1 101 ? -2.154 -4.435 -4.206 1.00 88.38 101 PHE A CA 1
ATOM 752 C C . PHE A 1 101 ? -1.209 -5.580 -4.581 1.00 88.38 101 PHE A C 1
ATOM 754 O O . PHE A 1 101 ? -0.618 -5.556 -5.660 1.00 88.38 101 PHE A O 1
ATOM 761 N N . ALA 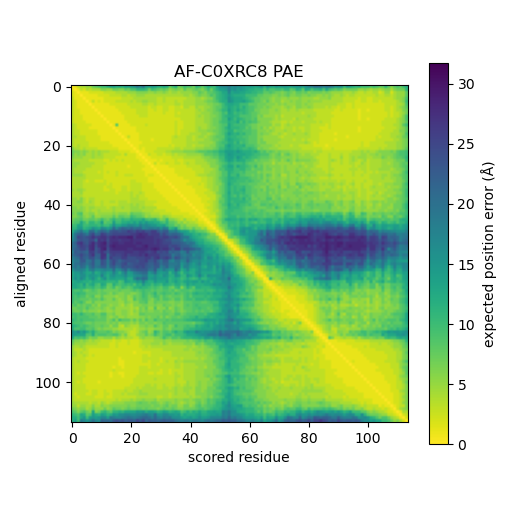A 1 102 ? -1.114 -6.607 -3.737 1.00 89.75 102 ALA A N 1
ATOM 762 C CA . ALA A 1 102 ? -0.258 -7.760 -3.970 1.00 89.75 102 ALA A CA 1
ATOM 763 C C . ALA A 1 102 ? -0.687 -8.572 -5.204 1.00 89.75 102 ALA A C 1
ATOM 765 O O . ALA A 1 102 ? 0.151 -8.907 -6.041 1.00 89.75 102 ALA A O 1
ATOM 766 N N . VAL A 1 103 ? -1.988 -8.850 -5.350 1.00 87.94 103 VAL A N 1
ATOM 767 C CA . VAL A 1 103 ? -2.547 -9.562 -6.511 1.00 87.94 103 VAL A CA 1
ATOM 768 C C . VAL A 1 103 ? -2.311 -8.773 -7.793 1.00 87.94 103 VAL A C 1
ATOM 770 O O . VAL A 1 103 ? -1.914 -9.345 -8.805 1.00 87.94 103 VAL A O 1
ATOM 773 N N . LEU A 1 104 ? -2.509 -7.458 -7.760 1.00 84.19 104 LEU A N 1
ATOM 774 C CA . LEU A 1 104 ? -2.322 -6.619 -8.940 1.00 84.19 104 LEU A CA 1
ATOM 775 C C . LEU A 1 104 ? -0.857 -6.464 -9.317 1.00 84.19 104 LEU A C 1
ATOM 777 O O . LEU A 1 104 ? -0.525 -6.517 -10.500 1.00 84.19 104 LEU A O 1
ATOM 781 N N . TYR A 1 105 ? 0.024 -6.353 -8.327 1.00 83.94 105 TYR A N 1
ATOM 782 C CA . TYR A 1 105 ? 1.456 -6.386 -8.567 1.00 83.94 105 TYR A CA 1
ATOM 783 C C . TYR A 1 105 ? 1.885 -7.719 -9.186 1.00 83.94 105 TYR A C 1
ATOM 785 O O . TYR A 1 105 ? 2.619 -7.727 -10.171 1.00 83.94 105 TYR A O 1
ATOM 793 N N . TRP A 1 106 ? 1.397 -8.843 -8.657 1.00 86.19 106 TRP A N 1
ATOM 794 C CA . TRP A 1 106 ? 1.655 -10.168 -9.218 1.00 86.19 106 TRP A CA 1
ATOM 795 C C . TRP A 1 106 ? 1.139 -10.296 -10.657 1.00 86.19 106 TRP A C 1
ATOM 797 O O . TRP A 1 106 ? 1.840 -10.823 -11.524 1.00 86.19 106 TRP A O 1
ATOM 807 N N . TRP A 1 107 ? -0.062 -9.788 -10.937 1.00 83.50 107 TRP A N 1
ATOM 808 C CA . TRP A 1 107 ? -0.646 -9.809 -12.275 1.00 83.50 107 TRP A CA 1
ATOM 809 C C . TRP A 1 107 ? 0.162 -8.972 -13.272 1.00 83.50 107 TRP A C 1
ATOM 811 O O . TRP A 1 107 ? 0.502 -9.456 -14.349 1.00 83.50 107 TRP A O 1
ATOM 821 N N . GLU A 1 108 ? 0.560 -7.754 -12.897 1.00 78.94 108 GLU A N 1
ATOM 822 C CA . GLU A 1 108 ? 1.442 -6.942 -13.739 1.00 78.94 108 GLU A CA 1
ATOM 823 C C . GLU A 1 108 ? 2.831 -7.561 -13.905 1.00 78.94 108 GLU A C 1
ATOM 825 O O . GLU A 1 108 ? 3.424 -7.464 -14.978 1.00 78.94 108 GLU A O 1
ATOM 830 N N . TRP A 1 109 ? 3.370 -8.187 -12.861 1.00 80.06 109 TRP A N 1
ATOM 831 C CA . TRP A 1 109 ? 4.681 -8.822 -12.916 1.00 80.06 109 TRP A CA 1
ATOM 832 C C . TRP A 1 109 ? 4.678 -10.045 -13.839 1.00 80.06 109 TRP A C 1
ATOM 834 O O . TRP A 1 109 ? 5.545 -10.152 -14.704 1.00 80.06 109 TRP A O 1
ATOM 844 N N . SER A 1 110 ? 3.678 -10.920 -13.709 1.00 78.69 110 SER A N 1
ATOM 845 C CA . SER A 1 110 ? 3.512 -12.103 -14.565 1.00 78.69 110 SER A CA 1
ATOM 846 C C . SER A 1 110 ? 3.212 -11.731 -16.019 1.00 78.69 110 SER A C 1
ATOM 848 O O . SER A 1 110 ? 3.800 -12.318 -16.922 1.00 78.69 110 SER A O 1
ATOM 850 N N . GLY A 1 111 ? 2.389 -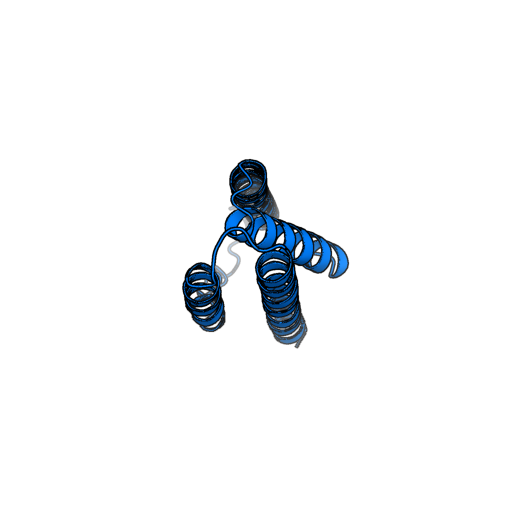10.705 -16.260 1.00 69.50 111 GLY A N 1
ATOM 851 C CA . GLY A 1 111 ? 2.108 -10.205 -17.609 1.00 69.50 111 GLY A CA 1
ATOM 852 C C . GLY A 1 111 ? 3.299 -9.530 -18.303 1.00 69.50 111 GLY A C 1
ATOM 853 O O . GLY A 1 111 ? 3.330 -9.481 -19.525 1.00 69.50 111 GLY A O 1
ATOM 854 N N . ARG A 1 112 ? 4.286 -9.019 -17.552 1.00 60.97 112 ARG A N 1
ATOM 855 C CA . ARG A 1 112 ? 5.547 -8.475 -18.101 1.00 60.97 112 ARG A CA 1
ATOM 856 C C . ARG A 1 112 ? 6.642 -9.533 -18.284 1.00 60.97 112 ARG A C 1
ATOM 858 O O . ARG A 1 112 ? 7.667 -9.223 -18.886 1.00 60.97 112 ARG A O 1
ATOM 865 N N . ALA A 1 113 ? 6.476 -10.714 -17.688 1.00 56.66 113 ALA A N 1
ATOM 866 C CA . ALA A 1 113 ? 7.423 -11.826 -17.774 1.00 56.66 113 ALA A CA 1
ATOM 867 C C . ALA A 1 113 ? 7.125 -12.786 -18.943 1.00 56.66 113 ALA A C 1
ATOM 869 O O . ALA A 1 113 ? 7.988 -13.601 -19.271 1.00 56.66 113 ALA A O 1
ATOM 870 N N . ALA A 1 114 ? 5.930 -12.692 -19.536 1.00 46.03 114 ALA A N 1
ATOM 871 C CA . ALA A 1 114 ? 5.523 -13.366 -20.772 1.00 46.03 114 ALA A CA 1
ATOM 872 C C . ALA A 1 114 ? 5.869 -12.519 -22.005 1.00 46.03 114 ALA A C 1
ATOM 874 O O . ALA A 1 114 ? 6.171 -13.129 -23.054 1.00 46.03 114 ALA A O 1
#

Solvent-accessible surface area (backbone atoms only — not comparable to full-atom values): 6296 Å² total; per-residue (Å²): 131,63,70,69,58,54,44,53,52,17,46,51,55,5,52,15,48,12,27,45,34,40,69,37,71,63,11,55,54,46,44,52,52,49,51,54,50,52,50,51,52,52,53,51,54,52,59,74,67,59,66,66,86,87,57,90,63,82,79,70,75,72,86,71,83,57,75,66,58,57,55,50,55,53,49,55,55,57,52,69,70,50,69,66,54,46,66,68,48,10,51,52,38,11,52,55,43,17,51,52,45,34,50,50,51,49,50,56,51,55,65,72,72,108

Secondary structure (DSSP, 8-state):
--HHHHHHHHHHHHHHHHHHHTT-HHHHHHHHHHHHHHHHHHHHHHHHT---TTS----PPPPPPPHHHHHHHHHHHHHTTSPSS-HHHHHHHHHHHHHHHHHHHHHHHHHHH-

Sequence (114 aa):
MPLWVGFAVSLLLGASIGLVVYESPWGYVLSVACAVLLIAITYIDSRNRGVRESLKQEVKAGPQVSRSAFLIAFLVLALTWLPKGPLTWAIVAGVVSAAAFAVLYWWEWSGRAA

Radius of gyration: 16.79 Å; Cα contacts (8 Å, |Δi|>4): 97; chains: 1; bounding box: 41×24×47 Å

pLDDT: mean 79.81, std 12.63, range [46.03, 93.94]

Foldseek 3Di:
DDLVVLLVLLLLLLLLLLCVLQVHPVSVVSVVVSVVVVVVVVVVVVVVPDDDPPDPDDPPPPDDDDPLVVVLVVLSVVLSPPRGNDNVSSNVSSVVSSVSSSVVSVVVVVVVVD